Protein AF-A0A833RC52-F1 (afdb_monomer_lite)

Structure (mmCIF, N/CA/C/O backbone):
data_AF-A0A833RC52-F1
#
_entry.id   AF-A0A833RC52-F1
#
loop_
_atom_site.group_PDB
_atom_site.id
_atom_site.type_symbol
_atom_site.label_atom_id
_atom_site.label_alt_id
_atom_site.label_comp_id
_atom_site.label_asym_id
_atom_site.label_entity_id
_atom_site.label_seq_id
_atom_site.pdbx_PDB_ins_code
_atom_site.Cartn_x
_atom_site.Cartn_y
_atom_site.Cartn_z
_atom_site.occupancy
_atom_site.B_iso_or_equiv
_atom_site.auth_seq_id
_atom_site.auth_comp_id
_atom_site.auth_asym_id
_atom_site.auth_atom_id
_atom_site.pdbx_PDB_model_num
ATOM 1 N N . MET A 1 1 ? 5.218 5.664 -1.597 1.00 49.50 1 MET A N 1
ATOM 2 C CA . MET A 1 1 ? 5.064 4.642 -2.653 1.00 49.50 1 MET A CA 1
ATOM 3 C C . MET A 1 1 ? 4.011 5.040 -3.681 1.00 49.50 1 MET A C 1
ATOM 5 O O . MET A 1 1 ? 4.364 5.136 -4.839 1.00 49.50 1 MET A O 1
ATOM 9 N N . ILE A 1 2 ? 2.772 5.385 -3.299 1.00 54.12 2 ILE A N 1
ATOM 10 C CA . ILE A 1 2 ? 1.710 5.694 -4.284 1.00 5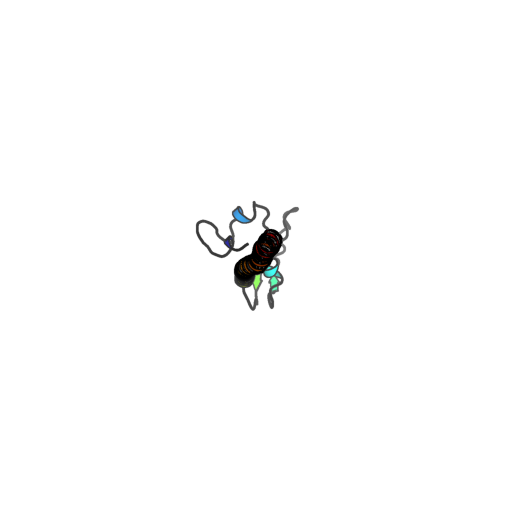4.12 2 ILE A CA 1
ATOM 11 C C . ILE A 1 2 ? 1.889 7.019 -5.061 1.00 54.12 2 ILE A C 1
ATOM 13 O O . ILE A 1 2 ? 1.428 7.136 -6.189 1.00 54.12 2 ILE A O 1
ATOM 17 N N . CYS A 1 3 ? 2.594 8.006 -4.497 1.00 50.81 3 CYS A N 1
ATOM 18 C CA . CYS A 1 3 ? 2.757 9.330 -5.117 1.00 50.81 3 CYS A CA 1
ATOM 19 C C . CYS A 1 3 ? 3.834 9.407 -6.214 1.00 50.81 3 CYS A C 1
ATOM 21 O O . CYS A 1 3 ? 3.967 10.456 -6.829 1.00 50.81 3 CYS A O 1
ATOM 23 N N . PHE A 1 4 ? 4.622 8.349 -6.439 1.00 50.50 4 PHE A N 1
ATOM 24 C CA . PHE A 1 4 ? 5.708 8.370 -7.430 1.00 50.50 4 PHE A CA 1
ATOM 25 C C . PHE A 1 4 ? 5.194 8.193 -8.873 1.00 50.50 4 PHE A C 1
ATOM 27 O O . PHE A 1 4 ? 5.846 8.639 -9.807 1.00 50.50 4 PHE A O 1
ATOM 34 N N . TYR A 1 5 ? 4.010 7.590 -9.053 1.00 51.94 5 TYR A N 1
ATOM 35 C CA . TYR A 1 5 ? 3.498 7.174 -10.373 1.00 51.94 5 TYR A CA 1
ATOM 36 C C . TYR A 1 5 ? 2.151 7.772 -10.762 1.00 51.94 5 TYR A C 1
ATOM 38 O O . TYR A 1 5 ? 1.603 7.423 -11.801 1.00 51.94 5 TYR A O 1
ATOM 46 N N . LEU A 1 6 ? 1.587 8.648 -9.931 1.00 50.31 6 LEU A N 1
ATOM 47 C CA . LEU A 1 6 ? 0.305 9.271 -10.248 1.00 50.31 6 LEU A CA 1
ATOM 48 C C . LEU A 1 6 ? 0.441 10.533 -11.116 1.00 50.31 6 LEU A C 1
ATOM 50 O O . LEU A 1 6 ? -0.586 11.034 -11.550 1.00 50.31 6 LEU A O 1
ATOM 54 N N . ASP A 1 7 ? 1.655 11.045 -11.371 1.00 49.94 7 ASP A N 1
ATOM 55 C CA . ASP A 1 7 ? 1.887 12.336 -12.060 1.00 49.94 7 ASP A CA 1
ATOM 56 C C . ASP A 1 7 ? 0.955 13.452 -11.526 1.00 49.94 7 ASP A C 1
ATOM 58 O O . ASP A 1 7 ? 0.449 14.311 -12.242 1.00 49.94 7 ASP A O 1
ATOM 62 N N . VAL A 1 8 ? 0.636 13.411 -10.226 1.00 50.12 8 VAL A N 1
ATOM 63 C CA . VAL A 1 8 ? -0.241 14.403 -9.594 1.00 50.12 8 VAL A CA 1
ATOM 64 C C . VAL A 1 8 ? 0.647 15.529 -9.074 1.00 50.12 8 VAL A C 1
ATOM 66 O O . VAL A 1 8 ? 1.231 15.432 -7.994 1.00 50.12 8 VAL A O 1
ATOM 69 N N . GLY A 1 9 ? 0.747 16.610 -9.849 1.00 58.62 9 GLY A N 1
ATOM 70 C CA . GLY A 1 9 ? 1.505 17.815 -9.498 1.00 58.62 9 GLY A CA 1
ATOM 71 C C . GLY A 1 9 ? 2.854 17.918 -10.221 1.00 58.62 9 GLY A C 1
ATOM 72 O O . GLY A 1 9 ? 2.956 17.599 -11.393 1.00 58.62 9 GLY A O 1
ATOM 73 N N . ILE A 1 10 ? 3.892 18.407 -9.533 1.00 51.25 10 ILE A N 1
ATOM 74 C CA . ILE A 1 10 ? 5.246 18.664 -10.086 1.00 51.25 10 ILE A CA 1
ATOM 75 C C . ILE A 1 10 ? 6.167 17.431 -9.944 1.00 51.25 10 ILE A C 1
ATOM 77 O O . ILE A 1 10 ? 7.391 17.549 -9.889 1.00 51.25 10 ILE A O 1
ATOM 81 N N . LEU A 1 11 ? 5.580 16.250 -9.756 1.00 48.69 11 LEU A N 1
ATOM 82 C CA . LEU A 1 11 ? 6.264 15.051 -9.280 1.00 48.69 11 LEU A CA 1
ATOM 83 C C . LEU A 1 11 ? 6.375 14.035 -10.420 1.00 48.69 11 LEU A C 1
ATOM 85 O O . LEU A 1 11 ? 5.530 13.163 -10.580 1.00 48.69 11 LEU A O 1
ATOM 89 N N . ASP A 1 12 ? 7.432 14.197 -11.213 1.00 54.88 12 ASP A N 1
ATOM 90 C CA . ASP A 1 12 ? 7.766 13.324 -12.338 1.00 54.88 12 ASP A CA 1
ATOM 91 C C . ASP A 1 12 ? 8.616 12.126 -11.875 1.00 54.88 12 ASP A C 1
ATOM 93 O O . ASP A 1 12 ? 9.473 12.246 -10.995 1.00 54.88 12 ASP A O 1
ATOM 97 N N . LYS A 1 13 ? 8.421 10.964 -12.504 1.00 54.19 13 LYS A N 1
ATOM 98 C CA . LYS A 1 13 ? 9.128 9.705 -12.194 1.00 54.19 13 LYS A CA 1
ATOM 99 C C . LYS A 1 13 ? 10.643 9.732 -12.430 1.00 54.19 13 LYS A C 1
ATOM 101 O O . LYS A 1 13 ? 11.359 8.834 -11.986 1.00 54.19 13 LYS A O 1
ATOM 106 N N . ASN A 1 14 ? 11.149 10.743 -13.133 1.00 59.16 14 ASN A N 1
ATOM 107 C CA . ASN A 1 14 ? 12.576 10.991 -13.329 1.00 59.16 14 ASN A CA 1
ATOM 108 C C . ASN A 1 14 ? 13.123 12.041 -12.356 1.00 59.16 14 ASN A C 1
ATOM 110 O O . ASN A 1 14 ? 14.322 12.312 -12.377 1.00 59.16 14 ASN A O 1
ATOM 114 N N . SER A 1 15 ? 12.278 12.623 -11.504 1.00 58.12 15 SER A N 1
ATOM 115 C CA . SER A 1 15 ? 12.693 13.645 -10.551 1.00 58.12 15 SER A CA 1
ATOM 116 C C . SER A 1 15 ? 13.328 13.026 -9.307 1.00 58.12 15 SER A C 1
ATOM 118 O O . SER A 1 15 ? 12.723 12.235 -8.585 1.00 58.12 15 SER A O 1
ATOM 120 N N . ASP A 1 16 ? 14.538 13.477 -8.982 1.00 59.41 16 ASP A N 1
ATOM 121 C CA . ASP A 1 16 ? 15.275 13.087 -7.773 1.00 59.41 16 ASP A CA 1
ATOM 122 C C . ASP A 1 16 ? 14.625 13.576 -6.458 1.00 59.41 16 ASP A C 1
ATOM 124 O O . ASP A 1 16 ? 15.093 13.224 -5.374 1.00 59.41 16 ASP A O 1
ATOM 128 N N . ILE A 1 17 ? 13.541 14.361 -6.535 1.00 59.09 17 ILE A N 1
ATOM 129 C CA . ILE A 1 17 ? 12.825 14.966 -5.396 1.00 59.09 17 ILE A CA 1
ATOM 130 C C . ILE A 1 17 ? 12.296 13.896 -4.434 1.00 59.09 17 ILE A C 1
ATOM 132 O O . ILE A 1 17 ? 12.515 13.982 -3.227 1.00 59.09 17 ILE A O 1
ATOM 136 N N . LEU A 1 18 ? 11.632 12.864 -4.959 1.00 54.19 18 LEU A N 1
ATOM 137 C CA . LEU A 1 18 ? 11.092 11.765 -4.149 1.00 54.19 18 LEU A CA 1
ATOM 138 C C . LEU A 1 18 ? 12.160 10.744 -3.745 1.00 54.19 18 LEU A C 1
ATOM 140 O O . LEU A 1 18 ? 11.991 10.039 -2.753 1.00 54.19 18 LEU A O 1
ATOM 144 N N . ASN A 1 19 ? 13.264 10.690 -4.490 1.00 57.09 19 ASN A N 1
ATOM 145 C CA . ASN A 1 19 ? 14.408 9.844 -4.177 1.00 57.09 19 ASN A CA 1
ATOM 146 C C . ASN A 1 19 ? 15.419 10.528 -3.249 1.00 57.09 19 ASN A C 1
ATOM 148 O O . ASN A 1 19 ? 16.449 9.924 -2.963 1.00 57.09 19 ASN A O 1
ATOM 152 N N . LEU A 1 20 ? 15.169 11.758 -2.778 1.00 62.75 20 LEU A N 1
ATOM 153 C CA . LEU A 1 20 ? 16.104 12.543 -1.955 1.00 62.75 20 LEU A CA 1
ATOM 154 C C . LEU A 1 20 ? 17.520 12.622 -2.564 1.00 62.75 20 LEU A C 1
ATOM 156 O O . LEU A 1 20 ? 18.516 12.618 -1.844 1.00 62.75 20 LEU A O 1
ATOM 160 N N . GLY A 1 21 ? 17.632 12.611 -3.896 1.00 60.94 21 GLY A N 1
ATOM 161 C CA . GLY A 1 21 ? 18.926 12.556 -4.587 1.00 60.94 21 GLY A CA 1
ATOM 162 C C . GLY A 1 21 ? 19.672 11.218 -4.472 1.00 60.94 21 GLY A C 1
ATOM 163 O O . GLY A 1 21 ? 20.766 11.086 -5.009 1.00 60.94 21 GLY A O 1
ATOM 164 N N . THR A 1 22 ? 19.094 10.182 -3.859 1.00 59.72 22 THR A N 1
ATOM 165 C CA . THR A 1 22 ? 19.724 8.851 -3.735 1.00 59.72 22 THR A CA 1
ATOM 166 C C . THR A 1 22 ? 19.707 8.055 -5.039 1.00 59.72 22 THR A C 1
ATOM 168 O O . THR A 1 22 ? 20.546 7.183 -5.239 1.00 59.72 22 THR A O 1
ATOM 171 N N . GLY A 1 23 ? 18.800 8.378 -5.967 1.00 62.75 23 GLY A N 1
ATOM 172 C CA . GLY A 1 23 ? 18.629 7.633 -7.221 1.00 62.75 23 GLY A CA 1
ATOM 173 C C . GLY A 1 23 ? 18.075 6.226 -7.018 1.00 62.75 23 GLY A C 1
ATOM 174 O O . GLY A 1 23 ? 18.300 5.356 -7.854 1.00 62.75 23 GLY A O 1
ATOM 175 N N . SER A 1 24 ? 17.382 5.998 -5.899 1.00 63.62 24 SER A N 1
ATOM 176 C CA . SER A 1 24 ? 16.660 4.755 -5.645 1.00 63.62 24 SER A CA 1
ATOM 177 C C . SER A 1 24 ? 15.629 4.492 -6.749 1.00 63.62 24 SER A C 1
ATOM 179 O O . SER A 1 24 ? 14.960 5.405 -7.231 1.00 63.62 24 SER A O 1
ATOM 181 N N . PHE A 1 25 ? 15.498 3.241 -7.172 1.00 69.44 25 PHE A N 1
ATOM 182 C CA . PHE A 1 25 ? 14.491 2.820 -8.141 1.00 69.44 25 PHE A CA 1
ATOM 183 C C . PHE A 1 25 ? 13.760 1.586 -7.622 1.00 69.44 25 PHE A C 1
ATOM 185 O O . PHE A 1 25 ? 14.260 0.857 -6.763 1.00 69.44 25 PHE A O 1
ATOM 192 N N . SER A 1 26 ? 12.551 1.366 -8.134 1.00 68.62 26 SER A N 1
ATOM 193 C CA . SER A 1 26 ? 11.739 0.215 -7.755 1.00 68.62 26 SER A CA 1
ATOM 194 C C . SER A 1 26 ? 12.454 -1.102 -8.044 1.00 68.62 26 SER A C 1
ATOM 196 O O . SER A 1 26 ? 12.980 -1.311 -9.136 1.00 68.62 26 SER A O 1
ATOM 198 N N . TRP A 1 27 ? 12.384 -2.046 -7.107 1.00 73.62 27 TRP A N 1
ATOM 199 C CA . TRP A 1 27 ? 12.874 -3.406 -7.332 1.00 73.62 27 TRP A CA 1
ATOM 200 C C . TRP A 1 27 ? 12.160 -4.101 -8.507 1.00 73.62 27 TRP A C 1
ATOM 202 O O . TRP A 1 27 ? 12.790 -4.837 -9.273 1.00 73.62 27 TRP A O 1
ATOM 212 N N . TRP A 1 28 ? 10.864 -3.818 -8.692 1.00 71.12 28 TRP A N 1
ATOM 213 C CA . TRP A 1 28 ? 10.043 -4.361 -9.781 1.00 71.12 28 TRP A CA 1
ATOM 214 C C . TRP A 1 28 ? 10.456 -3.840 -11.156 1.00 71.12 28 TRP A C 1
ATOM 216 O O . TRP A 1 28 ? 10.130 -4.463 -12.160 1.00 71.12 28 TRP A O 1
ATOM 226 N N . HIS A 1 29 ? 11.200 -2.733 -11.212 1.00 70.19 29 HIS A N 1
ATOM 227 C CA . HIS A 1 29 ? 11.686 -2.164 -12.465 1.00 70.19 29 HIS A CA 1
ATOM 228 C C . HIS A 1 29 ? 12.663 -3.099 -13.192 1.00 70.19 29 HIS A C 1
ATOM 230 O O . HIS A 1 29 ? 12.660 -3.156 -14.414 1.00 70.19 29 HIS A O 1
ATOM 236 N N . VAL A 1 30 ? 13.478 -3.862 -12.453 1.00 71.50 30 VAL A N 1
ATOM 237 C CA . VAL A 1 30 ? 14.477 -4.788 -13.027 1.00 71.50 30 VAL A CA 1
ATOM 238 C C . VAL A 1 30 ? 14.110 -6.261 -12.864 1.00 71.50 30 VAL A C 1
ATOM 240 O O . VAL A 1 30 ? 14.546 -7.080 -13.665 1.00 71.50 30 VAL A O 1
ATOM 243 N N . ASN A 1 31 ? 13.299 -6.598 -11.858 1.00 72.50 31 ASN A N 1
ATOM 244 C CA . ASN A 1 31 ? 12.867 -7.973 -11.574 1.00 72.50 31 ASN A CA 1
ATOM 245 C C . ASN A 1 31 ? 11.388 -8.220 -11.912 1.00 72.50 31 ASN A C 1
ATOM 247 O O . ASN A 1 31 ? 10.788 -9.178 -11.423 1.00 72.50 31 ASN A O 1
ATOM 251 N N . GLY A 1 32 ? 10.769 -7.345 -12.705 1.00 74.06 32 GLY A N 1
ATOM 252 C CA . GLY A 1 32 ? 9.396 -7.541 -13.153 1.00 74.06 32 GLY A CA 1
ATOM 253 C C . GLY A 1 32 ? 9.247 -8.822 -13.991 1.00 74.06 32 GLY A C 1
ATOM 254 O O . GLY A 1 32 ? 10.198 -9.255 -14.648 1.00 74.06 32 GLY A O 1
ATOM 255 N N . PRO A 1 33 ? 8.066 -9.460 -13.991 1.00 72.19 33 PRO A N 1
ATOM 256 C CA . PRO A 1 33 ? 7.824 -10.667 -14.775 1.00 72.19 33 PRO A CA 1
ATOM 257 C C . PRO A 1 33 ? 8.028 -10.395 -16.275 1.00 72.19 33 PRO A C 1
ATOM 259 O O . PRO A 1 33 ? 7.347 -9.561 -16.870 1.00 72.19 33 PRO A O 1
ATOM 262 N N . GLY A 1 34 ? 8.988 -11.101 -16.879 1.00 71.94 34 GLY A N 1
ATOM 263 C CA . GLY A 1 34 ? 9.373 -10.949 -18.289 1.00 71.94 34 GLY A CA 1
ATOM 264 C C . GLY A 1 34 ? 10.363 -9.815 -18.573 1.00 71.94 34 GLY A C 1
ATOM 265 O O . GLY A 1 34 ? 10.989 -9.820 -19.627 1.00 71.94 34 GLY A O 1
ATOM 266 N N . CYS A 1 35 ? 10.585 -8.900 -17.627 1.00 75.12 35 CYS A N 1
ATOM 267 C CA . CYS A 1 35 ? 11.493 -7.775 -17.822 1.00 75.12 35 CYS A CA 1
ATOM 268 C C . CYS A 1 35 ? 12.945 -8.234 -18.001 1.00 75.12 35 CYS A C 1
ATOM 270 O O . CYS A 1 35 ? 13.477 -9.004 -17.197 1.00 75.12 35 CYS A O 1
ATOM 272 N N . LYS A 1 36 ? 13.621 -7.682 -19.012 1.00 73.81 36 LYS A N 1
ATOM 273 C CA . LYS A 1 36 ? 15.065 -7.819 -19.203 1.00 73.81 36 LYS A CA 1
ATOM 274 C C . LYS A 1 36 ? 15.733 -6.455 -19.063 1.00 73.81 36 LYS A C 1
ATOM 276 O O . LYS A 1 36 ? 15.602 -5.587 -19.929 1.00 73.81 36 LYS A O 1
ATOM 281 N N . ALA A 1 37 ? 16.447 -6.272 -17.955 1.00 69.19 37 ALA A N 1
ATOM 282 C CA . ALA A 1 37 ? 17.213 -5.061 -17.693 1.00 69.19 37 ALA A CA 1
ATOM 283 C C . ALA A 1 37 ? 18.480 -5.024 -18.562 1.00 69.19 37 ALA A C 1
ATOM 285 O O . ALA A 1 37 ? 19.261 -5.980 -18.578 1.00 69.19 37 ALA A O 1
ATOM 286 N N . ILE A 1 38 ? 18.686 -3.918 -19.279 1.00 68.94 38 ILE A N 1
ATOM 287 C CA . ILE A 1 38 ? 19.912 -3.641 -20.027 1.00 68.94 38 ILE A CA 1
ATOM 288 C C . ILE A 1 38 ? 20.684 -2.572 -19.256 1.00 68.94 38 ILE A C 1
ATOM 290 O O . ILE A 1 38 ? 20.222 -1.441 -19.087 1.00 68.94 38 ILE A O 1
ATOM 294 N N . TYR A 1 39 ? 21.864 -2.950 -18.776 1.00 67.69 39 TYR A N 1
ATOM 295 C CA . TYR A 1 39 ? 22.796 -2.046 -18.113 1.00 67.69 39 TYR A CA 1
ATOM 296 C C . TYR A 1 39 ? 23.802 -1.562 -19.150 1.00 67.69 39 TYR A C 1
ATOM 298 O O . TYR A 1 39 ? 24.515 -2.384 -19.728 1.00 67.69 39 TYR A O 1
ATOM 306 N N . ASP A 1 40 ? 23.849 -0.255 -19.404 1.00 57.34 40 ASP A N 1
ATOM 307 C CA . ASP A 1 40 ? 24.954 0.312 -20.168 1.00 57.34 40 ASP A CA 1
ATOM 308 C C . ASP A 1 40 ? 26.144 0.493 -19.221 1.00 57.34 40 ASP A C 1
ATOM 310 O O . ASP A 1 40 ? 26.012 1.041 -18.125 1.00 57.34 40 ASP A O 1
ATOM 314 N N . VAL A 1 41 ? 27.300 -0.031 -19.613 1.00 55.44 41 VAL A N 1
ATOM 315 C CA . VAL A 1 41 ? 28.546 0.015 -18.836 1.00 55.44 41 VAL A CA 1
ATOM 316 C C . VAL A 1 41 ? 29.206 1.380 -19.016 1.00 55.44 41 VAL A C 1
ATOM 318 O O . VAL A 1 41 ? 30.325 1.488 -19.504 1.00 55.44 41 VAL A O 1
ATOM 321 N N . THR A 1 42 ? 28.503 2.449 -18.654 1.00 52.59 42 THR A N 1
ATOM 322 C CA . THR A 1 42 ? 29.126 3.760 -18.458 1.00 52.59 42 THR A CA 1
ATOM 323 C C . THR A 1 42 ? 29.314 3.934 -16.956 1.00 52.59 42 THR A C 1
ATOM 325 O O . THR A 1 42 ? 28.346 3.826 -16.213 1.00 52.59 42 THR A O 1
ATOM 328 N N . GLU A 1 43 ? 30.578 4.048 -16.541 1.00 49.78 43 GLU A N 1
ATOM 329 C CA . GLU A 1 43 ? 31.117 4.082 -15.170 1.00 49.78 43 GLU A CA 1
ATOM 330 C C . GLU A 1 43 ? 30.097 4.109 -14.011 1.00 49.78 43 GLU A C 1
ATOM 332 O O . GLU A 1 43 ? 29.327 5.063 -13.886 1.00 49.78 43 GLU A O 1
ATOM 337 N N . PRO A 1 44 ? 30.114 3.112 -13.101 1.00 54.78 44 PRO A N 1
ATOM 338 C CA . PRO A 1 44 ? 29.347 3.212 -11.872 1.00 54.78 44 PRO A CA 1
ATOM 339 C C . PRO A 1 44 ? 29.875 4.408 -11.076 1.00 54.78 44 PRO A C 1
ATOM 341 O O . PRO A 1 44 ? 30.969 4.352 -10.514 1.00 54.78 44 PRO A O 1
ATOM 344 N N . GLU A 1 45 ? 29.098 5.490 -11.024 1.00 55.56 45 GLU A N 1
ATOM 345 C CA . GLU A 1 45 ? 29.269 6.555 -10.038 1.00 55.56 45 GLU A CA 1
ATOM 346 C C . GLU A 1 45 ? 29.437 5.877 -8.671 1.00 55.56 45 GLU A C 1
ATOM 348 O O . GLU A 1 45 ? 28.534 5.173 -8.217 1.00 55.56 45 GLU A O 1
ATOM 353 N N . LEU A 1 46 ? 30.616 6.037 -8.057 1.00 56.53 46 LEU A N 1
ATOM 354 C CA . LEU A 1 46 ? 31.229 5.182 -7.019 1.00 56.53 46 LEU A CA 1
ATOM 355 C C . LEU A 1 46 ? 30.362 4.913 -5.760 1.00 56.53 46 LEU A C 1
ATOM 357 O O . LEU A 1 46 ? 30.751 4.144 -4.885 1.00 56.53 46 LEU A O 1
ATOM 361 N N . PHE A 1 47 ? 29.186 5.534 -5.659 1.00 55.72 47 PHE A N 1
ATOM 362 C CA . PHE A 1 47 ? 28.263 5.472 -4.527 1.00 55.72 47 PHE A CA 1
ATOM 363 C C . PHE A 1 47 ? 26.783 5.272 -4.906 1.00 55.72 47 PHE A C 1
ATOM 365 O O . PHE A 1 47 ? 25.939 5.257 -4.007 1.00 55.72 47 PHE A O 1
ATOM 372 N N . ARG A 1 48 ? 26.432 5.115 -6.193 1.00 57.41 48 ARG A N 1
ATOM 373 C CA . ARG A 1 48 ? 25.034 4.975 -6.641 1.00 57.41 48 ARG 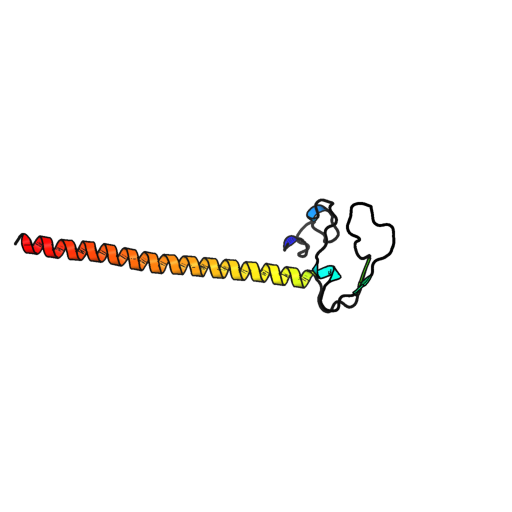A CA 1
ATOM 374 C C . ARG A 1 48 ? 24.811 3.616 -7.319 1.00 57.41 48 ARG A C 1
ATOM 376 O O . ARG A 1 48 ? 25.615 3.232 -8.167 1.00 57.41 48 ARG A O 1
ATOM 383 N N . PRO A 1 49 ? 23.745 2.865 -6.980 1.00 58.66 49 PRO A N 1
ATOM 384 C CA . PRO A 1 49 ? 23.420 1.634 -7.695 1.00 58.66 49 PRO A CA 1
ATOM 385 C C . PRO A 1 49 ? 23.183 1.936 -9.180 1.00 58.66 49 PRO A C 1
ATOM 387 O O . PRO A 1 49 ? 22.474 2.885 -9.517 1.00 58.66 49 PRO A O 1
ATOM 390 N N . ALA A 1 50 ? 23.790 1.136 -10.061 1.00 59.19 50 ALA A N 1
ATOM 391 C CA . ALA A 1 50 ? 23.699 1.323 -11.506 1.00 59.19 50 ALA A CA 1
ATOM 392 C C . ALA A 1 50 ? 22.234 1.257 -11.965 1.00 59.19 50 ALA A C 1
ATOM 394 O O . ALA A 1 50 ? 21.572 0.222 -11.835 1.00 59.19 50 ALA A O 1
ATOM 395 N N . ARG A 1 51 ? 21.723 2.376 -12.489 1.00 61.50 51 ARG A N 1
ATOM 396 C CA . ARG A 1 51 ? 20.379 2.453 -13.064 1.00 61.50 51 ARG A CA 1
ATOM 397 C C . ARG A 1 51 ? 20.420 1.822 -14.461 1.00 61.50 51 ARG A C 1
ATOM 399 O O . ARG A 1 51 ? 21.280 2.208 -15.250 1.00 61.50 51 ARG A O 1
ATOM 406 N N . PRO A 1 52 ? 19.537 0.863 -14.788 1.00 62.97 52 PRO A N 1
ATOM 407 C CA . PRO A 1 52 ? 19.459 0.337 -16.147 1.00 62.97 52 PRO A CA 1
ATOM 408 C C . PRO A 1 52 ? 19.058 1.461 -17.111 1.00 62.97 52 PRO A C 1
ATOM 410 O O . PRO A 1 52 ? 18.143 2.235 -16.827 1.00 62.97 52 PRO A O 1
ATOM 413 N N . THR A 1 53 ? 19.742 1.549 -18.249 1.00 58.94 53 THR A N 1
ATOM 414 C CA . THR A 1 53 ? 19.490 2.577 -19.273 1.00 58.94 53 THR A CA 1
ATOM 415 C C . THR A 1 53 ? 18.191 2.295 -20.020 1.00 58.94 53 THR A C 1
ATOM 417 O O . THR A 1 53 ? 17.517 3.217 -20.474 1.00 58.94 53 THR A O 1
ATOM 420 N N . ASN A 1 54 ? 17.824 1.016 -20.141 1.00 55.75 54 ASN A N 1
ATOM 421 C CA . ASN A 1 54 ? 16.567 0.600 -20.744 1.00 55.75 54 ASN A CA 1
ATOM 422 C C . ASN A 1 54 ? 16.121 -0.760 -20.183 1.00 55.75 54 ASN A C 1
ATOM 424 O O . ASN A 1 54 ? 16.947 -1.647 -19.946 1.00 55.75 54 ASN A O 1
ATOM 428 N N . VAL A 1 55 ? 14.816 -0.939 -19.996 1.00 61.34 55 VAL A N 1
ATOM 429 C CA . VAL A 1 55 ? 14.209 -2.224 -19.633 1.00 61.34 55 VAL A CA 1
ATOM 430 C C . VAL A 1 55 ? 13.251 -2.595 -20.757 1.00 61.34 55 VAL A C 1
ATOM 432 O O . VAL A 1 55 ? 12.374 -1.817 -21.116 1.00 61.34 55 VAL A O 1
ATOM 435 N N . THR A 1 56 ? 13.451 -3.771 -21.346 1.00 64.19 56 THR A N 1
ATOM 436 C CA . THR A 1 56 ? 12.669 -4.255 -22.498 1.00 64.19 56 THR A CA 1
ATOM 437 C C . THR A 1 56 ? 11.959 -5.564 -22.149 1.00 64.19 56 THR A C 1
ATOM 439 O O . THR A 1 56 ? 12.362 -6.245 -21.203 1.00 64.19 56 THR A O 1
ATOM 442 N N . ASP A 1 57 ? 10.886 -5.889 -22.879 1.00 61.09 57 ASP A N 1
ATOM 443 C CA . ASP A 1 57 ? 10.086 -7.125 -22.735 1.00 61.09 57 ASP A CA 1
ATOM 444 C C . ASP A 1 57 ? 9.332 -7.319 -21.397 1.00 61.09 57 ASP A C 1
ATOM 446 O O . ASP A 1 57 ? 8.939 -8.429 -21.041 1.00 61.09 57 ASP A O 1
ATOM 450 N N . CYS A 1 58 ? 9.044 -6.249 -20.651 1.00 70.56 58 CYS A N 1
ATOM 451 C CA . CYS A 1 58 ? 8.178 -6.353 -19.474 1.00 70.56 58 CYS A CA 1
ATOM 452 C C . CYS A 1 58 ? 6.736 -6.729 -19.856 1.00 70.56 58 CYS A C 1
ATOM 454 O O . CYS A 1 58 ? 6.107 -6.045 -20.660 1.00 70.56 58 CYS A O 1
ATOM 456 N N . VAL A 1 59 ? 6.177 -7.772 -19.227 1.00 69.06 59 VAL A N 1
ATOM 457 C CA . VAL A 1 59 ? 4.753 -8.137 -19.392 1.00 69.06 59 VAL A CA 1
ATOM 458 C C . VAL A 1 59 ? 3.842 -7.113 -18.709 1.00 69.06 59 VAL A C 1
ATOM 460 O O . VAL A 1 59 ? 2.715 -6.884 -19.145 1.00 69.06 59 VAL A O 1
ATOM 463 N N . LEU A 1 60 ? 4.326 -6.508 -17.624 1.00 68.12 60 LEU A N 1
ATOM 464 C CA . LEU A 1 60 ? 3.599 -5.530 -16.832 1.00 68.12 60 LEU A CA 1
ATOM 465 C C . LEU A 1 60 ? 4.560 -4.449 -16.340 1.00 68.12 60 LEU A C 1
ATOM 467 O O . LEU A 1 60 ? 5.611 -4.769 -15.779 1.00 68.12 60 LEU A O 1
ATOM 471 N N . ASP A 1 61 ? 4.182 -3.185 -16.515 1.00 71.12 61 ASP A N 1
ATOM 472 C CA . ASP A 1 61 ? 4.955 -2.058 -16.005 1.00 71.12 61 ASP A CA 1
ATOM 473 C C . ASP A 1 61 ? 5.030 -2.085 -14.472 1.00 71.12 61 ASP A C 1
ATOM 475 O O . ASP A 1 61 ? 4.032 -2.271 -13.769 1.00 71.12 61 ASP A O 1
ATOM 479 N N . TYR A 1 62 ? 6.230 -1.852 -13.942 1.00 70.00 62 TYR A N 1
ATOM 480 C CA . TYR A 1 62 ? 6.505 -1.766 -12.503 1.00 70.00 62 TYR A CA 1
ATOM 481 C C . TYR A 1 62 ? 5.613 -0.739 -11.782 1.00 70.00 62 TYR A C 1
ATOM 483 O O . TYR A 1 62 ? 5.209 -0.964 -10.641 1.00 70.00 62 TYR A O 1
ATOM 491 N N . GLU A 1 63 ? 5.244 0.343 -12.475 1.00 71.50 63 GLU A N 1
ATOM 492 C CA . GLU A 1 63 ? 4.329 1.388 -12.000 1.00 71.50 63 GLU A CA 1
ATOM 493 C C . GLU A 1 63 ? 2.965 0.783 -11.612 1.00 71.50 63 GLU A C 1
ATOM 495 O O . GLU A 1 63 ? 2.417 1.070 -10.546 1.00 71.50 63 GLU A O 1
ATOM 500 N N . VAL A 1 64 ? 2.454 -0.143 -12.430 1.00 75.75 64 VAL A N 1
ATOM 501 C CA . VAL A 1 64 ? 1.170 -0.818 -12.201 1.00 75.75 64 VAL A CA 1
ATOM 502 C C . VAL A 1 64 ? 1.249 -1.746 -10.993 1.00 75.75 64 VAL A C 1
ATOM 504 O O . VAL A 1 64 ? 0.346 -1.741 -10.158 1.00 75.75 64 VAL A O 1
ATOM 507 N N . VAL A 1 65 ? 2.335 -2.512 -10.852 1.00 77.12 65 VAL A N 1
ATOM 508 C CA . VAL A 1 65 ? 2.529 -3.428 -9.712 1.00 77.12 65 VAL A CA 1
ATOM 509 C C . VAL A 1 65 ? 2.523 -2.667 -8.388 1.00 77.12 65 VAL A C 1
ATOM 511 O O . VAL A 1 65 ? 1.877 -3.088 -7.425 1.00 77.12 65 VAL A O 1
ATOM 514 N N . GLU A 1 66 ? 3.202 -1.525 -8.332 1.00 76.69 66 GLU A N 1
ATOM 515 C CA . GLU A 1 66 ? 3.252 -0.720 -7.116 1.00 76.69 66 GLU A CA 1
ATOM 516 C C . GLU A 1 66 ? 1.910 -0.075 -6.772 1.00 76.69 66 GLU A C 1
ATOM 518 O O . GLU A 1 66 ? 1.509 -0.089 -5.604 1.00 76.69 66 GLU A O 1
ATOM 523 N N . ILE A 1 67 ? 1.181 0.432 -7.771 1.00 77.19 67 ILE A N 1
ATOM 524 C CA . ILE A 1 67 ? -0.167 0.981 -7.577 1.00 77.19 67 ILE A CA 1
ATOM 525 C C . ILE A 1 67 ? -1.126 -0.113 -7.092 1.00 77.19 67 ILE A C 1
ATOM 527 O O . ILE A 1 67 ? -1.905 0.113 -6.161 1.00 77.19 67 ILE A O 1
ATOM 531 N N . LEU A 1 68 ? -1.058 -1.316 -7.667 1.00 82.38 68 LEU A N 1
ATOM 532 C CA . LEU A 1 68 ? -1.872 -2.456 -7.241 1.00 82.38 68 LEU A CA 1
ATOM 533 C C . LEU A 1 68 ? -1.559 -2.870 -5.802 1.00 82.38 68 LEU A C 1
ATOM 535 O O . LEU A 1 68 ? -2.473 -3.094 -5.007 1.00 82.38 68 LEU A O 1
ATOM 539 N N . HIS A 1 69 ? -0.281 -2.925 -5.429 1.00 82.12 69 HIS A N 1
ATOM 540 C CA . HIS A 1 69 ? 0.093 -3.272 -4.062 1.00 82.12 69 HIS A CA 1
ATOM 541 C C . HIS A 1 69 ? -0.376 -2.203 -3.065 1.00 82.12 69 HIS A C 1
ATOM 543 O O . HIS A 1 69 ? -0.979 -2.533 -2.043 1.00 82.12 69 HIS A O 1
ATOM 549 N N . ALA A 1 70 ? -0.170 -0.923 -3.374 1.00 81.88 70 ALA A N 1
ATOM 550 C CA . ALA A 1 70 ? -0.567 0.168 -2.493 1.00 81.88 70 ALA A CA 1
ATOM 551 C C . ALA A 1 70 ? -2.097 0.284 -2.360 1.00 81.88 70 ALA A C 1
ATOM 553 O O . ALA A 1 70 ? -2.609 0.419 -1.250 1.00 81.88 70 ALA A O 1
ATOM 554 N N . SER A 1 71 ? -2.844 0.149 -3.460 1.00 83.62 71 SER A N 1
ATOM 555 C CA . SER A 1 71 ? -4.314 0.118 -3.426 1.00 83.62 71 SER A CA 1
ATOM 556 C C . SER A 1 71 ? -4.844 -1.067 -2.616 1.00 83.62 71 SER A C 1
ATOM 558 O O . SER A 1 71 ? -5.738 -0.885 -1.790 1.00 83.62 7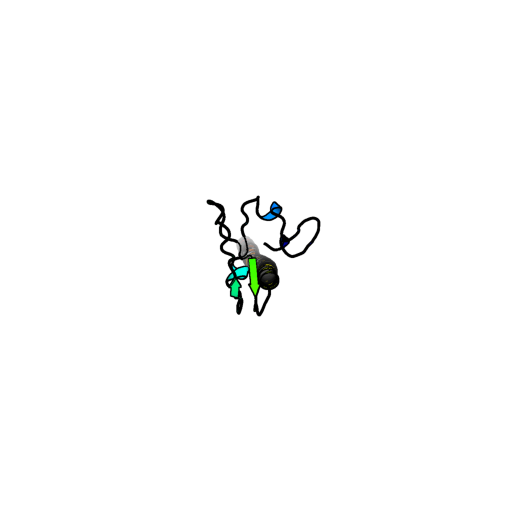1 SER A O 1
ATOM 560 N N . THR A 1 72 ? -4.242 -2.251 -2.765 1.00 87.12 72 THR A N 1
ATOM 561 C CA . THR A 1 72 ? -4.584 -3.435 -1.961 1.00 87.12 72 THR A CA 1
ATOM 562 C C . THR A 1 72 ? -4.371 -3.171 -0.471 1.00 87.12 72 THR A C 1
ATOM 564 O O . THR A 1 72 ? -5.258 -3.453 0.331 1.00 87.12 72 THR A O 1
ATOM 567 N N . GLN A 1 73 ? -3.239 -2.570 -0.086 1.00 87.81 73 GLN A N 1
ATOM 568 C CA . GLN A 1 73 ? -2.972 -2.207 1.310 1.00 87.81 73 GLN A CA 1
ATOM 569 C C . GLN A 1 73 ? -3.992 -1.200 1.855 1.00 87.81 73 GLN A C 1
ATOM 571 O O . GLN A 1 73 ? -4.460 -1.363 2.981 1.00 87.81 73 GLN A O 1
ATOM 576 N N . CYS A 1 74 ? -4.379 -0.190 1.070 1.00 89.00 74 CYS A N 1
ATOM 577 C CA . CYS A 1 74 ? -5.401 0.776 1.473 1.00 89.00 74 CYS A CA 1
ATOM 578 C C . CYS A 1 74 ? -6.764 0.110 1.690 1.00 89.00 74 CYS A C 1
ATOM 580 O O . CYS A 1 74 ? -7.394 0.334 2.723 1.00 89.00 74 CYS A O 1
ATOM 582 N N . ILE A 1 75 ? -7.204 -0.727 0.746 1.00 89.88 75 ILE A N 1
ATOM 583 C CA . ILE A 1 75 ? -8.483 -1.441 0.838 1.00 89.88 75 ILE A CA 1
ATOM 584 C C . ILE A 1 75 ? -8.482 -2.349 2.070 1.00 89.88 75 ILE A C 1
ATOM 586 O O . ILE A 1 75 ? -9.390 -2.259 2.895 1.00 89.88 75 ILE A O 1
ATOM 590 N N . LEU A 1 76 ? -7.435 -3.163 2.240 1.00 91.06 76 LEU A N 1
ATOM 591 C CA . LEU A 1 76 ? -7.302 -4.054 3.391 1.00 91.06 76 LEU A CA 1
ATOM 592 C C . LEU A 1 76 ? -7.266 -3.278 4.709 1.00 91.06 76 LEU A C 1
ATOM 594 O O . LEU A 1 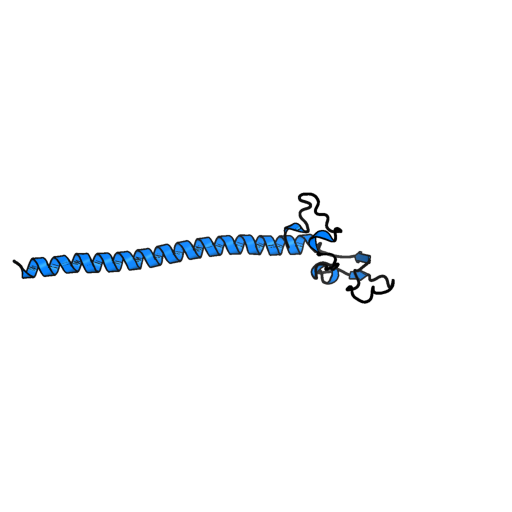76 ? -7.962 -3.654 5.648 1.00 91.06 76 LEU A O 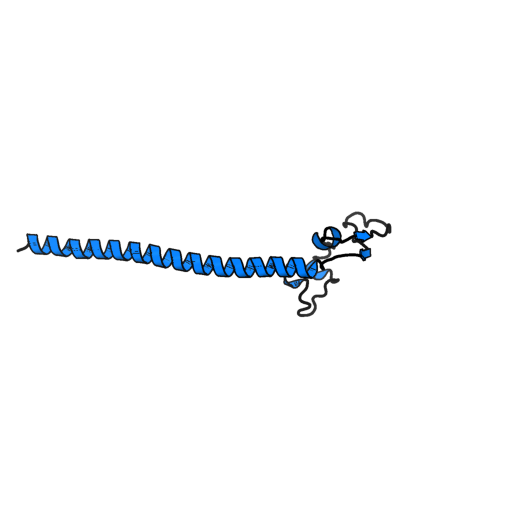1
ATOM 598 N N . GLY A 1 77 ? -6.513 -2.179 4.777 1.00 93.12 77 GLY A N 1
ATOM 599 C CA . GLY A 1 77 ? -6.443 -1.332 5.965 1.00 93.12 77 GLY A CA 1
ATOM 600 C C . GLY A 1 77 ? -7.815 -0.793 6.363 1.00 93.12 77 GLY A C 1
ATOM 601 O O . GLY A 1 77 ? -8.233 -0.951 7.509 1.00 93.12 77 GLY A O 1
ATOM 602 N N . VAL A 1 78 ? -8.559 -0.230 5.408 1.00 93.81 78 VAL A N 1
ATOM 603 C CA . VAL A 1 78 ? -9.913 0.285 5.654 1.00 93.81 78 VAL A CA 1
ATOM 604 C C . VAL A 1 78 ? -10.862 -0.836 6.083 1.00 93.81 78 VAL A C 1
ATOM 606 O O . VAL A 1 78 ? -11.608 -0.668 7.050 1.00 93.81 78 VAL A O 1
ATOM 609 N N . SER A 1 79 ? -10.837 -1.991 5.417 1.00 93.12 79 SER A N 1
ATOM 610 C CA . SER A 1 79 ? -11.693 -3.127 5.777 1.00 93.12 79 SER A CA 1
ATOM 611 C C . SER A 1 79 ? -11.391 -3.666 7.178 1.00 93.12 79 SER A C 1
ATOM 613 O O . SER A 1 79 ? -12.321 -3.896 7.952 1.00 93.12 79 SER A O 1
ATOM 615 N N . ILE A 1 80 ? -10.111 -3.816 7.531 1.00 96.19 80 ILE A N 1
ATOM 616 C CA . ILE A 1 80 ? -9.680 -4.300 8.850 1.00 96.19 80 ILE A CA 1
ATOM 617 C C . ILE A 1 80 ? -10.103 -3.324 9.947 1.00 96.19 80 ILE A C 1
ATOM 619 O O . ILE A 1 80 ? -10.630 -3.761 10.967 1.00 96.19 80 ILE A O 1
ATOM 623 N N . ILE A 1 81 ? -9.925 -2.014 9.743 1.00 96.25 81 ILE A N 1
ATOM 624 C CA . ILE A 1 81 ? -10.322 -0.998 10.728 1.00 96.25 81 ILE A CA 1
ATOM 625 C C . ILE A 1 81 ? -11.829 -1.071 10.993 1.00 96.25 81 ILE A C 1
ATOM 627 O O . ILE A 1 81 ? -12.234 -1.176 12.149 1.00 96.25 81 ILE A O 1
ATOM 631 N N . ASN A 1 82 ? -12.656 -1.088 9.942 1.00 95.31 82 ASN A N 1
ATOM 632 C CA . ASN A 1 82 ? -14.111 -1.181 10.094 1.00 95.31 82 ASN A CA 1
ATOM 633 C C . ASN A 1 82 ? -14.531 -2.456 10.836 1.00 95.31 82 ASN A C 1
ATOM 635 O O . ASN A 1 82 ? -15.357 -2.403 11.748 1.00 95.31 82 ASN A O 1
ATOM 639 N N . PHE A 1 83 ? -13.938 -3.596 10.475 1.00 96.50 83 PHE A N 1
ATOM 640 C CA . PHE A 1 83 ? -14.233 -4.869 11.121 1.00 96.50 83 PHE A CA 1
ATOM 641 C C . PHE A 1 83 ? -13.805 -4.887 12.596 1.00 96.50 83 PHE A C 1
ATOM 643 O O . PHE A 1 83 ? -14.593 -5.283 13.452 1.00 96.50 83 PHE A O 1
ATOM 650 N N . CYS A 1 84 ? -12.600 -4.409 12.919 1.00 96.75 84 CYS A N 1
ATOM 651 C CA . CYS A 1 84 ? -12.125 -4.299 14.300 1.00 96.75 84 CYS A CA 1
ATOM 652 C C . CYS A 1 84 ? -13.022 -3.386 15.138 1.00 96.75 84 CYS A C 1
ATOM 654 O O . CYS A 1 84 ? -13.400 -3.757 16.247 1.00 96.75 84 CYS A O 1
ATOM 656 N N . CYS A 1 85 ? -13.399 -2.216 14.616 1.00 95.62 85 CYS A N 1
ATOM 657 C CA . CYS A 1 85 ? -14.300 -1.302 15.315 1.00 95.62 85 CYS A CA 1
ATOM 658 C C . CYS A 1 85 ? -15.653 -1.959 15.605 1.00 95.62 85 CYS A C 1
ATOM 660 O O . CYS A 1 85 ? -16.139 -1.878 16.733 1.00 95.62 85 CYS A O 1
ATOM 662 N N . LEU A 1 86 ? -16.232 -2.656 14.621 1.00 95.81 86 LEU A N 1
ATOM 663 C CA . LEU A 1 86 ? -17.479 -3.394 14.805 1.00 95.81 86 LEU A CA 1
ATOM 664 C C . LEU A 1 86 ? -17.330 -4.493 15.863 1.00 95.81 86 LEU A C 1
ATOM 666 O O . LEU A 1 86 ? -18.172 -4.610 16.749 1.00 95.81 86 LEU A O 1
ATOM 670 N N . PHE A 1 87 ? -16.255 -5.276 15.798 1.00 97.06 87 PHE A N 1
ATOM 671 C CA . PHE A 1 87 ? -16.009 -6.364 16.740 1.00 97.06 87 PHE A CA 1
ATOM 672 C C . PHE A 1 87 ? -15.883 -5.853 18.180 1.00 97.06 87 PHE A C 1
ATOM 674 O O . PHE A 1 87 ? -16.538 -6.378 19.080 1.00 97.06 87 PHE A O 1
ATOM 681 N N . ILE A 1 88 ? -15.107 -4.788 18.395 1.00 96.94 88 ILE A N 1
ATOM 682 C CA . ILE A 1 88 ? -14.959 -4.163 19.714 1.00 96.94 88 ILE A CA 1
ATOM 683 C C . ILE A 1 88 ? -16.288 -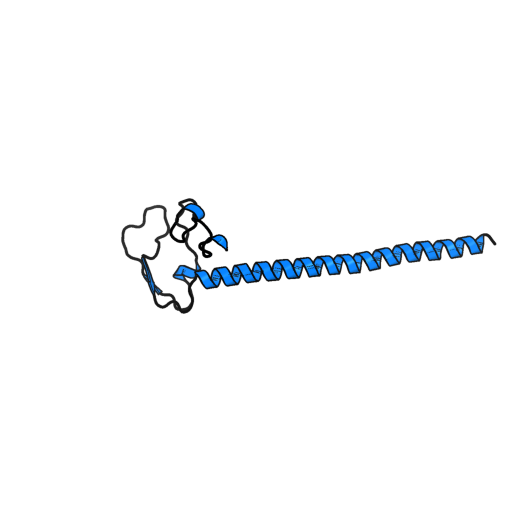3.583 20.204 1.00 96.94 88 ILE A C 1
ATOM 685 O O . ILE A 1 88 ? -16.620 -3.756 21.374 1.00 96.94 88 ILE A O 1
ATOM 689 N N . ALA A 1 89 ? -17.075 -2.951 19.329 1.00 95.31 89 ALA A N 1
ATOM 690 C CA . ALA A 1 89 ? -18.388 -2.427 19.695 1.00 95.31 89 ALA A CA 1
ATOM 691 C C . ALA A 1 89 ? -19.362 -3.541 20.112 1.00 95.31 89 ALA A C 1
ATOM 693 O O . ALA A 1 89 ? -20.062 -3.397 21.111 1.00 95.31 89 ALA A O 1
ATOM 694 N N . VAL A 1 90 ? -19.382 -4.667 19.393 1.00 96.56 90 VAL A N 1
ATOM 695 C CA . VAL A 1 90 ? -20.249 -5.811 19.713 1.00 96.56 90 VAL A CA 1
ATOM 696 C C . VAL A 1 90 ? -19.826 -6.468 21.023 1.00 96.56 90 VAL A C 1
ATOM 698 O O . VAL A 1 90 ? -20.662 -6.660 21.903 1.00 96.56 90 VAL A O 1
ATOM 701 N N . VAL A 1 91 ? -18.538 -6.780 21.190 1.00 96.62 91 VAL A N 1
ATOM 702 C CA . VAL A 1 91 ? -18.032 -7.400 22.424 1.00 96.62 91 VAL A CA 1
ATOM 703 C C . VAL A 1 91 ? -18.214 -6.460 23.612 1.00 96.62 91 VAL A C 1
ATOM 705 O O . VAL A 1 91 ? -18.741 -6.874 24.640 1.00 96.62 91 VAL A O 1
ATOM 708 N N . GLY A 1 92 ? -17.845 -5.186 23.463 1.00 94.44 92 GLY A N 1
ATOM 709 C CA . GLY A 1 92 ? -18.035 -4.167 24.492 1.00 94.44 92 GLY A CA 1
ATOM 710 C C . GLY A 1 92 ? -19.505 -3.983 24.864 1.00 94.44 92 GLY A C 1
ATOM 711 O O . GLY A 1 92 ? -19.827 -3.932 26.048 1.00 94.44 92 GLY A O 1
ATOM 712 N N . GLY A 1 93 ? -20.401 -3.964 23.875 1.00 93.94 93 GLY A N 1
ATOM 713 C CA . GLY A 1 93 ? -21.845 -3.901 24.088 1.00 93.94 93 GLY A CA 1
ATOM 714 C C . GLY A 1 93 ? -22.372 -5.103 24.868 1.00 93.94 93 GLY A C 1
ATOM 715 O O . GLY A 1 93 ? -23.062 -4.919 25.865 1.00 93.94 93 GLY A O 1
ATOM 716 N N . ILE A 1 94 ? -21.988 -6.324 24.481 1.00 94.25 94 ILE A N 1
ATOM 717 C CA . ILE A 1 94 ? -22.378 -7.545 25.201 1.00 94.25 94 ILE A CA 1
ATOM 718 C C . ILE A 1 94 ? -21.858 -7.502 26.642 1.00 94.25 94 ILE A C 1
ATOM 720 O O . ILE A 1 94 ? -22.632 -7.741 27.567 1.00 94.25 94 ILE A O 1
ATOM 724 N N . CYS A 1 95 ? -20.580 -7.171 26.848 1.00 91.25 95 CYS A N 1
ATOM 725 C CA . CYS A 1 95 ? -19.976 -7.078 28.178 1.00 91.25 95 CYS A CA 1
ATOM 726 C C . CYS A 1 95 ? -20.683 -6.040 29.058 1.00 91.25 95 CYS A C 1
ATOM 728 O O . CYS A 1 95 ? -20.993 -6.336 30.209 1.00 91.25 95 CYS A O 1
ATOM 730 N N . LEU A 1 96 ? -20.989 -4.857 28.515 1.00 92.88 96 LEU A N 1
ATOM 731 C CA . LEU A 1 96 ? -21.744 -3.834 29.237 1.00 92.88 96 LEU A CA 1
ATOM 732 C C . LEU A 1 96 ? -23.149 -4.322 29.586 1.00 92.88 96 LEU A C 1
ATOM 734 O O . LEU A 1 96 ? -23.549 -4.208 30.739 1.00 92.88 96 LEU A O 1
ATOM 738 N N . SER A 1 97 ? -23.882 -4.912 28.638 1.00 91.12 97 SER A N 1
ATOM 739 C CA . SER A 1 97 ? -25.218 -5.450 28.914 1.00 91.12 97 SER A CA 1
ATOM 740 C C . SER A 1 97 ? -25.205 -6.511 30.014 1.00 91.12 97 SER A C 1
ATOM 742 O O . SER A 1 97 ? -26.138 -6.545 30.807 1.00 91.12 97 SER A O 1
ATOM 744 N N . LYS A 1 98 ? -24.162 -7.351 30.105 1.00 90.00 98 LYS A N 1
ATOM 745 C CA . LYS A 1 98 ? -24.030 -8.314 31.210 1.00 90.00 98 LYS A CA 1
ATOM 746 C C . LYS A 1 98 ? -23.876 -7.626 32.566 1.00 90.00 98 LYS A C 1
ATOM 748 O O . LYS A 1 98 ? -24.593 -7.983 33.490 1.00 90.00 98 LYS A O 1
ATOM 753 N N . VAL A 1 99 ? -23.005 -6.622 32.656 1.00 91.19 99 VAL A N 1
ATOM 754 C CA . VAL A 1 99 ? -22.797 -5.855 33.896 1.00 91.19 99 VAL A CA 1
ATOM 755 C C . VAL A 1 99 ? -24.081 -5.146 34.325 1.00 91.19 99 VAL A C 1
ATOM 757 O O . VAL A 1 99 ? -24.467 -5.234 35.484 1.00 91.19 99 VAL A O 1
ATOM 760 N N . PHE A 1 100 ? -24.781 -4.498 33.390 1.00 87.38 100 PHE A N 1
ATOM 761 C CA . PHE A 1 100 ? -26.059 -3.845 33.688 1.00 87.38 100 PHE A CA 1
ATOM 762 C C . PHE A 1 100 ? -27.132 -4.841 34.155 1.00 87.38 100 PHE A C 1
ATOM 764 O O . PHE A 1 100 ? -27.839 -4.558 35.116 1.00 87.38 100 PHE A O 1
ATOM 771 N N . LEU A 1 101 ? -27.230 -6.019 33.526 1.00 86.62 101 LEU A N 1
ATOM 772 C CA . LEU A 1 101 ? -28.172 -7.063 33.950 1.00 86.62 101 LEU A CA 1
ATOM 773 C C . LEU A 1 101 ? -27.855 -7.611 35.351 1.00 86.62 101 LEU A C 1
ATOM 775 O O . LEU A 1 101 ? -28.777 -7.863 36.123 1.00 86.62 101 LEU A O 1
ATOM 779 N N . GLU A 1 102 ? -26.574 -7.779 35.694 1.00 85.19 102 GLU A N 1
ATOM 780 C CA . GLU A 1 102 ? -26.154 -8.200 37.039 1.00 85.19 102 GLU A CA 1
ATOM 781 C C . GLU A 1 102 ? -26.513 -7.155 38.110 1.00 85.19 102 GLU A C 1
ATOM 783 O O . GLU A 1 102 ? -26.952 -7.529 39.200 1.00 85.19 102 GLU A O 1
ATOM 788 N N . GLU A 1 103 ? -26.412 -5.859 37.800 1.00 81.94 103 GLU A N 1
ATOM 789 C CA . GLU A 1 103 ? -26.848 -4.779 38.701 1.00 81.94 103 GLU A CA 1
ATOM 790 C C . GLU A 1 103 ? -28.384 -4.773 38.888 1.00 81.94 103 GLU A C 1
ATOM 792 O O . GLU A 1 103 ? -28.876 -4.640 40.014 1.00 81.94 103 GLU A O 1
ATOM 797 N N . ASP A 1 104 ? -29.157 -4.978 37.812 1.00 76.19 104 ASP A N 1
ATOM 798 C CA . ASP A 1 104 ? -30.629 -5.002 37.853 1.00 76.19 104 ASP A CA 1
ATOM 799 C C . ASP A 1 104 ? -31.191 -6.202 38.634 1.00 76.19 104 ASP A C 1
ATOM 801 O O . ASP A 1 104 ? -32.116 -6.052 39.443 1.00 76.19 104 ASP A O 1
ATOM 805 N N . ASP A 1 105 ? -30.645 -7.403 38.423 1.00 73.19 105 ASP A N 1
ATOM 806 C CA . ASP A 1 105 ? -31.056 -8.589 39.183 1.00 73.19 105 ASP A CA 1
ATOM 807 C C . ASP A 1 105 ? -30.610 -8.494 40.646 1.00 73.19 105 ASP A C 1
ATOM 809 O O . ASP A 1 105 ? -31.289 -9.022 41.536 1.00 73.19 105 ASP A O 1
ATOM 813 N N . SER A 1 106 ? -29.535 -7.744 40.917 1.00 75.38 106 SER A N 1
ATOM 814 C CA . SER A 1 106 ? -29.059 -7.535 42.273 1.00 75.38 106 SER A CA 1
ATOM 815 C C . SER A 1 106 ? -30.006 -6.699 43.140 1.00 75.38 106 SER A C 1
ATOM 817 O O . SER A 1 106 ? -30.271 -6.997 44.310 1.00 75.38 106 SER A O 1
ATOM 819 N N . CYS A 1 107 ? -30.599 -5.670 42.542 1.00 69.94 107 CYS A N 1
ATOM 820 C CA . CYS A 1 107 ? -31.588 -4.827 43.204 1.00 69.94 107 CYS A CA 1
ATOM 821 C C . CYS A 1 107 ? -32.850 -5.620 43.591 1.00 69.94 107 CYS A C 1
ATOM 823 O O . CYS A 1 107 ? -33.365 -5.479 44.705 1.00 69.94 107 CYS A O 1
ATOM 825 N N . LYS A 1 108 ? -33.313 -6.514 42.705 1.00 68.62 108 LYS A N 1
ATOM 826 C CA . LYS A 1 108 ? -34.539 -7.297 42.923 1.00 68.62 108 LYS A CA 1
ATOM 827 C C . LYS A 1 108 ? -34.452 -8.205 44.146 1.00 68.62 108 LYS A C 1
ATOM 829 O O . LYS A 1 108 ? -35.394 -8.214 44.936 1.00 68.62 108 LYS A O 1
ATOM 834 N N . TYR A 1 109 ? -33.342 -8.926 44.343 1.00 71.19 109 TYR A N 1
ATOM 835 C CA . TYR A 1 109 ? -33.203 -9.788 45.525 1.00 71.19 109 TYR A CA 1
ATOM 836 C C . TYR A 1 109 ? -33.191 -8.968 46.820 1.00 71.19 109 TYR A C 1
ATOM 838 O O . TYR A 1 109 ? -33.800 -9.357 47.814 1.00 71.19 109 TYR A O 1
ATOM 846 N N . LYS A 1 110 ? -32.554 -7.791 46.796 1.00 71.69 110 LYS A N 1
ATOM 847 C CA . LYS A 1 110 ? -32.381 -6.957 47.988 1.00 71.69 110 LYS A CA 1
ATOM 848 C C . LYS A 1 110 ? -33.694 -6.318 48.436 1.00 71.69 110 LYS A C 1
ATOM 850 O O . LYS A 1 110 ? -33.932 -6.182 49.631 1.00 71.69 110 LYS A O 1
ATOM 855 N N . THR A 1 111 ? -34.564 -5.951 47.495 1.00 73.75 111 THR A N 1
ATOM 856 C CA . THR A 1 111 ? -35.928 -5.492 47.802 1.00 73.75 111 THR A CA 1
ATOM 857 C C . THR A 1 111 ? -36.794 -6.613 48.376 1.00 73.75 111 THR A C 1
ATOM 859 O O . THR A 1 111 ? -37.634 -6.341 49.228 1.00 73.75 111 THR A O 1
ATOM 862 N N . GLN A 1 112 ? -36.583 -7.860 47.952 1.00 66.94 112 GLN A N 1
ATOM 863 C CA . GLN A 1 112 ? -37.352 -9.009 48.430 1.00 66.94 112 GLN A CA 1
ATOM 864 C C . GLN A 1 112 ? -36.954 -9.462 49.846 1.00 66.94 112 GLN A C 1
ATOM 866 O O . GLN A 1 112 ? -37.797 -9.986 50.558 1.00 66.94 112 GLN A O 1
ATOM 871 N N . GLU A 1 113 ? -35.706 -9.238 50.272 1.00 70.56 113 GLU A N 1
ATOM 872 C CA . GLU A 1 113 ? -35.266 -9.447 51.668 1.00 70.56 113 GLU A CA 1
ATOM 873 C C . GLU A 1 113 ? -35.724 -8.341 52.638 1.00 70.56 113 GLU A C 1
ATOM 875 O O . GLU A 1 113 ? -35.690 -8.531 53.852 1.00 70.56 113 GLU A O 1
ATOM 880 N N . LEU A 1 114 ? -36.124 -7.173 52.126 1.00 63.91 114 LEU A N 1
ATOM 881 C CA . LEU A 1 114 ? -36.589 -6.028 52.924 1.00 63.91 114 LEU A CA 1
ATOM 882 C C . LEU A 1 114 ? -38.121 -5.977 53.098 1.00 63.91 114 LEU A C 1
ATOM 884 O O . LEU A 1 114 ? -38.623 -5.023 53.698 1.00 63.91 114 LEU A O 1
ATOM 888 N N . LEU A 1 115 ? -38.847 -6.972 52.578 1.00 53.97 115 LEU A N 1
ATOM 889 C CA . LEU A 1 115 ? -40.305 -7.141 52.650 1.00 53.97 115 LEU A CA 1
ATOM 890 C C . LEU A 1 115 ? -40.653 -8.381 53.481 1.00 53.97 115 LEU A C 1
ATOM 892 O O . LEU A 1 115 ? -41.605 -8.282 54.287 1.00 53.97 115 LEU A O 1
#

Secondary structure (DSSP, 8-state):
-GGGSS--SS--TT-TTTTTTS----THHHHSTT-EEE---S---TTS----SEEE--SS-HHHHHHHHHHHHHHHHHHHHHHHHHHHHHHHHHHHHHHHHHHHHHHHHHHHHT-

Sequence (115 aa):
MICFYLDVGILDKNSDILNLGTGSFSWWHVNGPGCKAIYDVTEPELFRPARPTNVTDCVLDYEVVEILHASTQCILGVSIINFCCLFIAVVGGICLSKVFLEEDDSCKYKTQELL

Foldseek 3Di:
DLVQQPPPPPRHVPDCPVVVVQPDDDPCQPVAVQKHFAFDPDDDPPRHDGDGPDIPRHPDDPSVVVNVVVVVVVVVVVVVVVVVVVVCCVVVVVVVVVVVVVVVVVVVVVVVVVD

Radius of gyration: 29.07 Å; chains: 1; bounding box: 72×30×76 Å

InterPro domains:
  IPR008516 Na,K-Atpase Interacting protein [PF05640] (1-109)
  IPR008516 Na,K-Atpase Interacting protein [PTHR13084] (1-110)

Organism: NCBI:txid561572

pLDDT: mean 72.11, std 15.05, range [48.69, 97.06]